Protein AF-A0A653I8M1-F1 (afdb_monomer_lite)

pLDDT: mean 81.65, std 10.21, range [41.5, 94.38]

Organism: NCBI:txid223958

Structure (mmCIF, N/CA/C/O backbone):
data_AF-A0A653I8M1-F1
#
_entry.id   AF-A0A653I8M1-F1
#
loop_
_atom_site.group_PDB
_atom_site.id
_atom_site.type_symbol
_atom_site.label_atom_id
_atom_site.label_alt_id
_atom_site.label_comp_id
_atom_site.label_asym_id
_atom_site.label_entity_id
_atom_site.label_seq_id
_atom_site.pdbx_PDB_ins_code
_atom_site.Cartn_x
_atom_site.Cartn_y
_atom_site.Cartn_z
_atom_site.occupancy
_atom_site.B_iso_or_equiv
_atom_site.auth_seq_id
_atom_site.auth_comp_id
_atom_site.auth_asym_id
_atom_site.auth_atom_id
_atom_site.pdbx_PDB_model_num
ATOM 1 N N . MET A 1 1 ? -29.719 11.352 14.154 1.00 41.50 1 MET A N 1
ATOM 2 C CA . MET A 1 1 ? -29.328 10.554 12.979 1.00 41.50 1 MET A CA 1
ATOM 3 C C . MET A 1 1 ? -28.277 9.599 13.513 1.00 41.50 1 MET A C 1
ATOM 5 O O . MET A 1 1 ? -27.243 10.081 13.949 1.00 41.50 1 MET A O 1
ATOM 9 N N . GLU A 1 2 ? -28.615 8.324 13.708 1.00 44.81 2 GLU A N 1
ATOM 10 C CA . GLU A 1 2 ? -27.654 7.326 14.203 1.00 44.81 2 GLU A CA 1
ATOM 11 C C . GLU A 1 2 ? -26.571 7.156 13.135 1.00 44.81 2 GLU A C 1
ATOM 13 O O . GLU A 1 2 ? -26.871 6.684 12.041 1.00 44.81 2 GLU A O 1
ATOM 18 N N . GLN A 1 3 ? -25.344 7.602 13.419 1.00 59.16 3 GLN A N 1
ATOM 19 C CA . GLN A 1 3 ? -24.192 7.237 12.600 1.00 59.16 3 GLN A CA 1
ATOM 20 C C . GLN A 1 3 ? -23.962 5.739 12.769 1.00 59.16 3 GLN A C 1
ATOM 22 O O . GLN A 1 3 ? -23.914 5.224 13.887 1.00 59.16 3 GLN A O 1
ATOM 27 N N . THR A 1 4 ? -23.841 5.024 11.655 1.00 80.69 4 THR A N 1
ATOM 28 C CA . THR A 1 4 ? -23.501 3.600 11.719 1.00 80.69 4 THR A CA 1
ATOM 29 C C . THR A 1 4 ? -22.028 3.448 12.117 1.00 80.69 4 THR A C 1
ATOM 31 O O . THR A 1 4 ? -21.185 4.255 11.726 1.00 80.69 4 THR A O 1
ATOM 34 N N . LEU A 1 5 ? -21.675 2.397 12.868 1.00 81.38 5 LEU A N 1
ATOM 35 C CA . LEU A 1 5 ? -20.294 2.133 13.319 1.00 81.38 5 LEU A CA 1
ATOM 36 C C . LEU A 1 5 ? -19.276 2.121 12.155 1.00 81.38 5 LEU A C 1
ATOM 38 O O . LEU A 1 5 ? -18.106 2.480 12.310 1.00 81.38 5 LEU A O 1
ATOM 42 N N . ARG A 1 6 ? -19.740 1.744 10.959 1.00 85.25 6 ARG A N 1
ATOM 43 C CA . ARG A 1 6 ? -18.985 1.801 9.707 1.00 85.25 6 ARG A CA 1
ATOM 44 C C . ARG A 1 6 ? -18.682 3.234 9.246 1.00 85.25 6 ARG A C 1
ATOM 46 O O . ARG A 1 6 ? -17.574 3.486 8.777 1.00 85.25 6 ARG A O 1
ATOM 53 N N . GLU A 1 7 ? -19.633 4.158 9.358 1.00 86.06 7 GLU A N 1
ATOM 54 C CA . GLU A 1 7 ? -19.468 5.566 8.964 1.00 86.06 7 GLU A CA 1
ATOM 55 C C . GLU A 1 7 ? -18.500 6.303 9.887 1.00 86.06 7 GLU A C 1
ATOM 57 O O . GLU A 1 7 ? -17.604 6.986 9.396 1.00 86.06 7 GLU A O 1
ATOM 62 N N . GLU A 1 8 ? -18.604 6.100 11.205 1.00 86.31 8 GLU A N 1
ATOM 63 C CA . GLU A 1 8 ? -17.644 6.666 12.163 1.00 86.31 8 GLU A CA 1
ATOM 64 C C . GLU A 1 8 ? -16.216 6.196 11.862 1.00 86.31 8 GLU A C 1
ATOM 66 O O . GLU A 1 8 ? -15.265 6.982 11.852 1.00 86.31 8 GLU A O 1
ATOM 71 N N . ARG A 1 9 ? -16.064 4.902 11.554 1.00 87.44 9 ARG A N 1
ATOM 72 C CA . ARG A 1 9 ? -14.777 4.312 11.183 1.00 87.44 9 ARG A CA 1
ATOM 73 C C . ARG A 1 9 ? -14.245 4.892 9.873 1.00 87.44 9 ARG A C 1
ATOM 75 O O . ARG A 1 9 ? -13.059 5.212 9.798 1.00 87.44 9 ARG A O 1
ATOM 82 N N . LEU A 1 10 ? -15.091 5.031 8.850 1.00 90.00 10 LEU A N 1
ATOM 83 C CA . LEU A 1 10 ? -14.715 5.653 7.578 1.00 90.00 10 LEU A CA 1
ATOM 84 C C . LEU A 1 10 ? -14.257 7.097 7.800 1.00 90.00 10 LEU A C 1
ATOM 86 O O . LEU A 1 10 ? -13.186 7.463 7.325 1.00 90.00 10 LEU A O 1
ATOM 90 N N . GLN A 1 11 ? -15.000 7.881 8.580 1.00 88.44 11 GLN A N 1
ATOM 91 C CA . GLN A 1 11 ? -14.662 9.270 8.884 1.00 88.44 11 GLN A CA 1
ATOM 92 C C . GLN A 1 11 ? -13.316 9.385 9.613 1.00 88.44 11 GLN A C 1
ATOM 94 O O . GLN A 1 11 ? -12.454 10.157 9.191 1.00 88.44 11 GLN A O 1
ATOM 99 N N . ALA A 1 12 ? -13.085 8.579 10.655 1.00 87.12 12 ALA A N 1
ATOM 100 C CA . ALA A 1 12 ? -11.817 8.572 11.388 1.00 87.12 12 ALA A CA 1
ATOM 101 C C . ALA A 1 12 ? -10.622 8.208 10.487 1.00 87.12 12 ALA A C 1
ATOM 103 O O . ALA A 1 12 ? -9.553 8.817 10.574 1.00 87.12 12 ALA A O 1
ATOM 104 N N . LEU A 1 13 ? -10.804 7.233 9.592 1.00 88.44 13 LEU A N 1
ATOM 105 C CA . LEU A 1 13 ? -9.773 6.817 8.643 1.00 88.44 13 LEU A CA 1
ATOM 106 C C . LEU A 1 13 ? -9.526 7.863 7.545 1.00 88.44 13 LEU A C 1
ATOM 108 O O . LEU A 1 13 ? -8.375 8.066 7.159 1.00 88.44 13 LEU A O 1
ATOM 112 N N . THR A 1 14 ? -10.570 8.547 7.072 1.00 87.38 14 THR A N 1
ATOM 113 C CA . THR A 1 14 ? -10.483 9.664 6.119 1.00 87.38 14 THR A CA 1
ATOM 114 C C . THR A 1 14 ? -9.700 10.837 6.705 1.00 87.38 14 THR A C 1
ATOM 116 O O . THR A 1 14 ? -8.804 11.351 6.036 1.00 87.38 14 THR A O 1
ATOM 119 N N . VAL A 1 15 ? -9.952 11.216 7.963 1.00 87.56 15 VAL A N 1
ATOM 120 C CA . VAL A 1 15 ? -9.191 12.280 8.644 1.00 87.56 15 VAL A CA 1
ATOM 121 C C . VAL A 1 15 ? -7.708 11.916 8.724 1.00 87.56 15 VAL A C 1
ATOM 123 O O . VAL A 1 15 ? -6.863 12.673 8.249 1.00 87.56 15 VAL A O 1
ATOM 126 N N . ALA A 1 16 ? -7.386 10.716 9.215 1.00 84.19 16 ALA A N 1
ATOM 127 C CA . ALA A 1 16 ? -5.999 10.260 9.319 1.00 84.19 16 ALA A CA 1
ATOM 128 C C . ALA A 1 16 ? -5.295 10.158 7.953 1.00 84.19 16 ALA A C 1
ATOM 130 O O . ALA A 1 16 ? -4.098 10.435 7.836 1.00 84.19 16 ALA A O 1
ATOM 131 N N . TYR A 1 17 ? -6.024 9.774 6.900 1.00 82.19 17 TYR A N 1
ATOM 132 C CA . TYR A 1 17 ? -5.485 9.756 5.542 1.00 82.19 17 TYR A CA 1
ATOM 133 C C . TYR A 1 17 ? -5.212 11.170 5.019 1.00 82.19 17 TYR A C 1
ATOM 135 O O . TYR A 1 17 ? -4.173 11.397 4.404 1.00 82.19 17 TYR A O 1
ATOM 143 N N . THR A 1 18 ? -6.104 12.123 5.290 1.00 81.88 18 THR A N 1
ATOM 144 C CA . THR A 1 18 ? -5.963 13.526 4.870 1.00 81.88 18 THR A CA 1
ATOM 145 C C . THR A 1 18 ? -4.772 14.188 5.558 1.00 81.88 18 THR A C 1
ATOM 147 O O . THR A 1 18 ? -3.940 14.799 4.891 1.00 81.88 18 THR A O 1
ATOM 150 N N . GLU A 1 19 ? -4.610 13.990 6.870 1.00 80.06 19 GLU A N 1
ATOM 151 C CA . GLU A 1 19 ? -3.449 14.485 7.624 1.00 80.06 19 GLU A CA 1
ATOM 152 C C . GLU A 1 19 ? -2.131 13.927 7.069 1.00 80.06 19 GLU A C 1
ATOM 154 O O . GLU A 1 19 ? -1.160 14.663 6.866 1.00 80.06 19 GLU A O 1
ATOM 159 N N . LYS A 1 20 ? -2.103 12.628 6.746 1.00 73.75 20 LYS A N 1
ATOM 160 C CA . LYS A 1 20 ? -0.962 11.997 6.075 1.00 73.75 20 LYS A CA 1
ATOM 161 C C . LYS A 1 20 ? -0.720 12.595 4.687 1.00 73.75 20 LYS A C 1
ATOM 163 O O . LYS A 1 20 ? 0.426 12.903 4.370 1.00 73.75 20 LYS A O 1
ATOM 168 N N . ASN A 1 21 ? -1.762 12.773 3.875 1.00 71.50 21 ASN A N 1
ATOM 169 C CA . ASN A 1 21 ? -1.662 13.337 2.527 1.00 71.50 21 ASN A CA 1
ATOM 170 C C . ASN A 1 21 ? -1.091 14.763 2.568 1.00 71.50 21 ASN A C 1
ATOM 172 O O . ASN A 1 21 ? -0.158 15.083 1.838 1.00 71.50 21 ASN A O 1
ATOM 176 N N . GLN A 1 22 ? -1.558 15.596 3.501 1.00 72.62 22 GLN A N 1
ATOM 177 C CA . GLN A 1 22 ? -1.010 16.934 3.732 1.00 72.62 22 GLN A CA 1
ATOM 178 C C . GLN A 1 22 ? 0.462 16.895 4.153 1.00 72.62 22 GLN A C 1
ATOM 180 O O . GLN A 1 22 ? 1.254 17.725 3.706 1.00 72.62 22 GLN A O 1
ATOM 185 N N . LEU A 1 23 ? 0.856 15.930 4.991 1.00 69.12 23 LEU A N 1
ATOM 186 C CA . LEU A 1 23 ? 2.249 15.758 5.400 1.00 69.12 23 LEU A CA 1
ATOM 187 C C . LEU A 1 23 ? 3.144 15.314 4.231 1.00 69.12 23 LEU A C 1
ATOM 189 O O . LEU A 1 23 ? 4.256 15.819 4.095 1.00 69.12 23 LEU A O 1
ATOM 193 N N . GLN A 1 24 ? 2.656 14.398 3.389 1.00 66.06 24 GLN A N 1
ATOM 194 C CA . GLN A 1 24 ? 3.361 13.884 2.209 1.00 66.06 24 GLN A CA 1
ATOM 195 C C . GLN A 1 24 ? 3.466 14.920 1.086 1.00 66.06 24 GLN A C 1
ATOM 197 O O . GLN A 1 24 ? 4.483 14.972 0.400 1.00 66.06 24 GLN A O 1
ATOM 202 N N . ASN A 1 25 ? 2.466 15.791 0.953 1.00 66.81 25 ASN A N 1
ATOM 203 C CA . ASN A 1 25 ? 2.457 16.882 -0.020 1.00 66.81 25 ASN A CA 1
ATOM 204 C C . ASN A 1 25 ? 3.291 18.095 0.420 1.00 66.81 25 ASN A C 1
ATOM 206 O O . ASN A 1 25 ? 3.374 19.081 -0.314 1.00 66.81 25 ASN A O 1
ATOM 210 N N . LYS A 1 26 ? 3.950 18.054 1.589 1.00 74.12 26 LYS A N 1
ATOM 211 C CA . LYS A 1 26 ? 4.902 19.103 1.967 1.00 74.12 26 LYS A CA 1
ATOM 212 C C . LYS A 1 26 ? 6.064 19.126 0.978 1.00 74.12 26 LYS A C 1
ATOM 214 O O . LYS A 1 26 ? 6.707 18.107 0.729 1.00 74.12 26 LYS A O 1
ATOM 219 N N . SER A 1 27 ? 6.404 20.319 0.496 1.00 61.34 27 SER A N 1
ATOM 220 C CA . SER A 1 27 ? 7.414 20.520 -0.550 1.00 61.34 27 SER A CA 1
ATOM 221 C C . SER A 1 27 ? 8.778 19.905 -0.226 1.00 61.34 27 SER A C 1
ATOM 223 O O . SER A 1 27 ? 9.471 19.470 -1.137 1.00 61.34 27 SER A O 1
ATOM 225 N N . TRP A 1 28 ? 9.165 19.812 1.052 1.00 68.81 28 TRP A N 1
ATOM 226 C CA . TRP A 1 28 ? 10.427 19.180 1.457 1.00 68.81 28 TRP A CA 1
ATOM 227 C C . TRP A 1 28 ? 10.406 17.648 1.338 1.00 68.81 28 TRP A C 1
ATOM 229 O O . TRP A 1 28 ? 11.439 17.055 1.042 1.00 68.81 28 TRP A O 1
ATOM 239 N N . VAL A 1 29 ? 9.246 17.005 1.515 1.00 69.50 29 VAL A N 1
ATOM 240 C CA . VAL A 1 29 ? 9.078 15.554 1.339 1.00 69.50 29 VAL A CA 1
ATOM 241 C C . VAL A 1 29 ? 9.151 15.202 -0.141 1.00 69.50 29 VAL A C 1
ATOM 243 O O . VAL A 1 29 ? 9.892 14.301 -0.529 1.00 69.50 29 VAL A O 1
ATOM 246 N N . VAL A 1 30 ? 8.446 15.970 -0.976 1.00 68.81 30 VAL A N 1
ATOM 247 C CA . VAL A 1 30 ? 8.492 15.834 -2.437 1.00 68.81 30 VAL A CA 1
ATOM 248 C C . VAL A 1 30 ? 9.901 16.123 -2.965 1.00 68.81 30 VAL A C 1
ATOM 250 O O . VAL A 1 30 ? 10.417 15.360 -3.777 1.00 68.81 30 VAL A O 1
ATOM 253 N N . ALA A 1 31 ? 10.567 17.169 -2.465 1.00 67.50 31 ALA A N 1
ATOM 254 C CA . ALA A 1 31 ? 11.945 17.484 -2.838 1.00 67.50 31 ALA A CA 1
ATOM 255 C C . ALA A 1 31 ? 12.928 16.377 -2.426 1.00 67.50 31 ALA A C 1
ATOM 257 O O . ALA A 1 31 ? 13.786 16.008 -3.224 1.00 67.50 31 ALA A O 1
ATOM 258 N N . ALA A 1 32 ? 12.785 15.802 -1.227 1.00 71.38 32 ALA A N 1
ATOM 259 C CA . ALA A 1 32 ? 13.598 14.668 -0.792 1.00 71.38 32 ALA A CA 1
ATOM 260 C C . ALA A 1 32 ? 13.371 13.428 -1.677 1.00 71.38 32 ALA A C 1
ATOM 262 O O . ALA A 1 32 ? 14.335 12.769 -2.067 1.00 71.38 32 ALA A O 1
ATOM 263 N N . LEU A 1 33 ? 12.121 13.142 -2.056 1.00 68.94 33 LEU A N 1
ATOM 264 C CA . LEU A 1 33 ? 11.763 12.082 -3.008 1.00 68.94 33 LEU A CA 1
ATOM 265 C C . LEU A 1 33 ? 12.411 12.293 -4.376 1.00 68.94 33 LEU A C 1
ATOM 267 O O . LEU A 1 33 ? 13.021 11.370 -4.907 1.00 68.94 33 LEU A O 1
ATOM 271 N N . MET A 1 34 ? 12.323 13.505 -4.923 1.00 67.75 34 MET A N 1
ATOM 272 C CA . MET A 1 34 ? 12.903 13.851 -6.223 1.00 67.75 34 MET A CA 1
ATOM 273 C C . MET A 1 34 ? 14.435 13.809 -6.194 1.00 67.75 34 MET A C 1
ATOM 275 O O . MET A 1 34 ? 15.045 13.285 -7.121 1.00 67.75 34 MET A O 1
ATOM 279 N N . ALA A 1 35 ? 15.063 14.291 -5.118 1.00 68.69 35 ALA A N 1
ATOM 280 C CA . ALA A 1 35 ? 16.513 14.230 -4.940 1.00 68.69 35 ALA A CA 1
ATOM 281 C C . ALA A 1 35 ? 17.012 12.781 -4.813 1.00 68.69 35 ALA A C 1
ATOM 283 O O . ALA A 1 35 ? 18.012 12.415 -5.432 1.00 68.69 35 ALA A O 1
ATOM 284 N N . THR A 1 36 ? 16.282 11.941 -4.071 1.00 65.81 36 THR A N 1
ATOM 285 C CA . THR A 1 36 ? 16.570 10.503 -3.953 1.00 65.81 36 THR A CA 1
ATOM 286 C C . THR A 1 36 ? 16.347 9.802 -5.293 1.00 65.81 36 THR A C 1
ATOM 288 O O . THR A 1 36 ? 17.170 9.002 -5.714 1.00 65.81 36 THR A O 1
ATOM 291 N N . ALA A 1 37 ? 15.284 10.137 -6.026 1.00 64.25 37 ALA A N 1
ATOM 292 C CA . ALA A 1 37 ? 15.035 9.576 -7.349 1.00 64.25 37 ALA A CA 1
ATOM 293 C C . ALA A 1 37 ? 16.144 9.941 -8.352 1.00 64.25 37 ALA A C 1
ATOM 295 O O . ALA A 1 37 ? 16.656 9.046 -9.018 1.00 64.25 37 ALA A O 1
ATOM 296 N N . GLY A 1 38 ? 16.555 11.214 -8.411 1.00 61.75 38 GLY A N 1
ATOM 297 C CA . GLY A 1 38 ? 17.617 11.688 -9.306 1.00 61.75 38 GLY A CA 1
ATOM 298 C C . GLY A 1 38 ? 18.974 11.044 -9.016 1.00 61.75 38 GLY A C 1
ATOM 299 O O . GLY A 1 38 ? 19.613 10.510 -9.920 1.00 61.75 38 GLY A O 1
ATOM 300 N N . THR A 1 39 ? 19.375 10.991 -7.742 1.00 61.31 39 THR A N 1
ATOM 301 C CA . THR A 1 39 ? 20.620 10.309 -7.337 1.00 61.31 39 THR A CA 1
ATOM 302 C C . THR A 1 39 ? 20.577 8.806 -7.608 1.00 61.31 39 THR A C 1
ATOM 304 O O . THR A 1 39 ? 21.567 8.234 -8.058 1.00 61.31 39 THR A O 1
ATOM 307 N N . PHE A 1 40 ? 19.432 8.146 -7.413 1.00 60.94 40 PHE A N 1
ATOM 308 C CA . PHE A 1 40 ? 19.309 6.724 -7.728 1.00 60.94 40 PHE A CA 1
ATOM 309 C C . PHE A 1 40 ? 19.384 6.438 -9.235 1.00 60.94 40 PHE A C 1
ATOM 311 O O . PHE A 1 40 ? 19.960 5.420 -9.610 1.00 60.94 40 PHE A O 1
ATOM 318 N N . THR A 1 41 ? 18.853 7.307 -10.101 1.00 60.31 41 THR A N 1
ATOM 319 C CA . THR A 1 41 ? 18.947 7.115 -11.562 1.00 60.31 41 THR A CA 1
ATOM 320 C C . THR A 1 41 ? 20.360 7.285 -12.119 1.00 60.31 41 THR A C 1
ATOM 322 O O . THR A 1 41 ? 20.659 6.723 -13.169 1.00 60.31 41 THR A O 1
ATOM 325 N N . GLU A 1 42 ? 21.232 8.023 -11.429 1.00 62.31 42 GLU A N 1
ATOM 326 C CA . GLU A 1 42 ? 22.641 8.184 -11.819 1.00 62.31 42 GLU A CA 1
ATOM 327 C C . GLU A 1 42 ? 23.524 7.018 -11.346 1.00 62.31 42 GLU A C 1
ATOM 329 O O . GLU A 1 42 ? 24.522 6.696 -11.989 1.00 62.31 42 GLU A O 1
ATOM 334 N N . ILE A 1 43 ? 23.159 6.372 -10.234 1.00 61.88 43 ILE A N 1
ATOM 335 C CA . ILE A 1 43 ? 23.978 5.341 -9.574 1.00 61.88 43 ILE A CA 1
ATOM 336 C C . ILE A 1 43 ? 23.545 3.922 -9.967 1.00 61.88 43 ILE A C 1
ATOM 338 O O . ILE A 1 43 ? 24.375 3.013 -10.043 1.00 61.88 43 ILE A O 1
ATOM 342 N N . PHE A 1 44 ? 22.253 3.706 -10.212 1.00 64.12 44 PHE A N 1
ATOM 343 C CA . PHE A 1 44 ? 21.684 2.381 -10.435 1.00 64.12 44 PHE A CA 1
ATOM 344 C C . PHE A 1 44 ? 21.185 2.199 -11.865 1.00 64.12 44 PHE A C 1
ATOM 346 O O . PHE A 1 44 ? 20.681 3.122 -12.500 1.00 64.12 44 PHE A O 1
ATOM 353 N N . SER A 1 45 ? 21.271 0.963 -12.366 1.00 71.44 45 SER A N 1
ATOM 354 C CA . SER A 1 45 ? 20.643 0.616 -13.640 1.00 71.44 45 SER A CA 1
ATOM 355 C C . SER A 1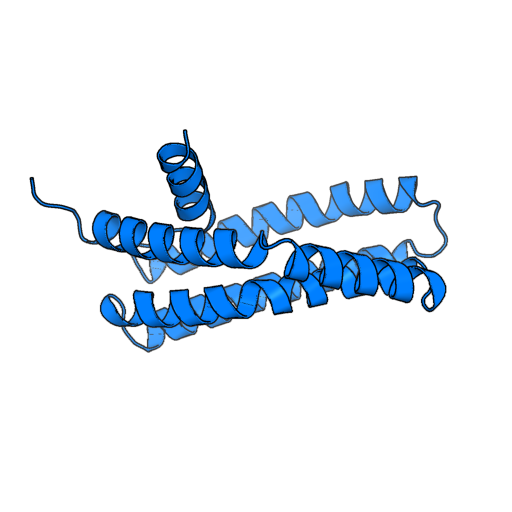 45 ? 19.136 0.876 -13.575 1.00 71.44 45 SER A C 1
ATOM 357 O O . SER A 1 45 ? 18.507 0.706 -12.527 1.00 71.44 45 SER A O 1
ATOM 359 N N . THR A 1 46 ? 18.526 1.242 -14.704 1.00 69.06 46 THR A N 1
ATOM 360 C CA . THR A 1 46 ? 17.076 1.482 -14.800 1.00 69.06 46 THR A CA 1
ATOM 361 C C . THR A 1 46 ? 16.259 0.309 -14.241 1.00 69.06 46 THR A C 1
ATOM 363 O O . THR A 1 46 ? 15.261 0.518 -13.558 1.00 69.06 46 THR A O 1
ATOM 366 N N . THR A 1 47 ? 16.724 -0.924 -14.450 1.00 68.62 47 THR A N 1
ATOM 367 C CA . THR A 1 47 ? 16.160 -2.159 -13.884 1.00 68.62 47 THR A CA 1
ATOM 368 C C . THR A 1 47 ? 16.141 -2.140 -12.353 1.00 68.62 47 THR A C 1
ATOM 370 O O . THR A 1 47 ? 15.122 -2.439 -11.733 1.00 68.62 47 THR A O 1
ATOM 373 N N . MET A 1 48 ? 17.255 -1.750 -11.730 1.00 71.69 48 MET A N 1
ATOM 374 C CA . MET A 1 48 ? 17.381 -1.684 -10.277 1.00 71.69 48 MET A CA 1
ATOM 375 C C . MET A 1 48 ? 16.559 -0.526 -9.696 1.00 71.69 48 MET A C 1
ATOM 377 O O . MET A 1 48 ? 15.877 -0.709 -8.690 1.00 71.69 48 MET A O 1
ATOM 381 N N . TYR A 1 49 ? 16.507 0.620 -10.376 1.00 73.31 49 TYR A N 1
ATOM 382 C CA . TYR A 1 49 ? 15.626 1.730 -10.004 1.00 73.31 49 TYR A CA 1
ATOM 383 C C . TYR A 1 49 ? 14.141 1.330 -10.004 1.00 73.31 49 TYR A C 1
ATOM 385 O O . TYR A 1 49 ? 13.445 1.526 -9.006 1.00 73.31 49 TYR A O 1
ATOM 393 N N . LEU A 1 50 ? 13.664 0.697 -11.084 1.00 73.00 50 LEU A N 1
ATOM 394 C CA . LEU A 1 50 ? 12.277 0.232 -11.191 1.00 73.00 50 LEU A CA 1
ATOM 395 C C . LEU A 1 50 ? 11.927 -0.786 -10.098 1.00 73.00 50 LEU A C 1
ATOM 397 O O . LEU A 1 50 ? 10.810 -0.774 -9.583 1.00 73.00 50 LEU A O 1
ATOM 401 N N . SER A 1 51 ? 12.888 -1.624 -9.700 1.00 71.44 51 SER A N 1
ATOM 402 C CA . SER A 1 51 ? 12.696 -2.568 -8.598 1.00 71.44 51 SER A CA 1
ATOM 403 C C . SER A 1 51 ? 12.647 -1.901 -7.222 1.00 71.44 51 SER A C 1
ATOM 405 O O . SER A 1 51 ? 12.040 -2.437 -6.313 1.00 71.44 51 SER A O 1
ATOM 407 N N . LEU A 1 52 ? 13.227 -0.717 -7.029 1.00 77.31 52 LEU A N 1
ATOM 408 C CA . LEU A 1 52 ? 13.252 -0.062 -5.716 1.00 77.31 52 LEU A CA 1
ATOM 409 C C . LEU A 1 52 ? 12.043 0.848 -5.466 1.00 77.31 52 LEU A C 1
ATOM 411 O O . LEU A 1 52 ? 11.695 1.094 -4.310 1.00 77.31 52 LEU A O 1
ATOM 415 N N . LEU A 1 53 ? 11.373 1.318 -6.522 1.00 75.00 53 LEU A N 1
ATOM 416 C CA . LEU A 1 53 ? 10.206 2.206 -6.426 1.00 75.00 53 LEU A CA 1
ATOM 417 C C . LEU A 1 53 ? 9.119 1.723 -5.441 1.00 75.00 53 LEU A C 1
ATOM 419 O O . LEU A 1 53 ? 8.665 2.525 -4.621 1.00 75.00 53 LEU A O 1
ATOM 423 N N . PRO A 1 54 ? 8.710 0.441 -5.435 1.00 76.38 54 PRO A N 1
ATOM 424 C CA . PRO A 1 54 ? 7.694 -0.033 -4.497 1.00 76.38 54 PRO A CA 1
ATOM 425 C C . PRO A 1 54 ? 8.163 -0.035 -3.044 1.00 76.38 54 PRO A C 1
ATOM 427 O O . PRO A 1 54 ? 7.347 0.182 -2.153 1.00 76.38 54 PRO A O 1
ATOM 430 N N . LEU A 1 55 ? 9.459 -0.247 -2.787 1.00 79.19 55 LEU A N 1
ATOM 431 C CA . LEU A 1 55 ? 10.019 -0.178 -1.434 1.00 79.19 55 LEU A CA 1
ATOM 432 C C . LEU A 1 55 ? 9.971 1.251 -0.899 1.00 79.19 55 LEU A C 1
ATOM 434 O O . LEU A 1 55 ? 9.579 1.465 0.246 1.00 79.19 55 LEU A O 1
ATOM 438 N N . VAL A 1 56 ? 10.296 2.230 -1.747 1.00 76.56 56 VAL A N 1
ATOM 439 C CA . VAL A 1 56 ? 10.142 3.649 -1.414 1.00 76.56 56 VAL A CA 1
ATOM 440 C C . VAL A 1 56 ? 8.679 3.946 -1.082 1.00 76.56 56 VAL A C 1
ATOM 442 O O . VAL A 1 56 ? 8.393 4.483 -0.014 1.00 76.56 56 VAL A O 1
ATOM 445 N N . TYR A 1 57 ? 7.740 3.519 -1.931 1.00 76.56 57 TYR A N 1
ATOM 446 C CA . TYR A 1 57 ? 6.307 3.690 -1.674 1.00 76.56 57 TYR A CA 1
ATOM 447 C C . TYR A 1 57 ? 5.862 3.060 -0.343 1.00 76.56 57 TYR A C 1
ATOM 449 O O . TYR A 1 57 ? 5.152 3.696 0.433 1.00 76.56 57 TYR A O 1
ATOM 457 N N . LEU A 1 58 ? 6.332 1.848 -0.039 1.00 80.25 58 LEU A N 1
ATOM 458 C CA . LEU A 1 58 ? 6.076 1.153 1.225 1.00 80.25 58 LEU A CA 1
ATOM 459 C C . LEU A 1 58 ? 6.527 1.979 2.434 1.00 80.25 58 LEU A C 1
ATOM 461 O O . LEU A 1 58 ? 5.758 2.145 3.379 1.00 80.25 58 LEU A O 1
ATOM 465 N N . VAL A 1 59 ? 7.741 2.535 2.390 1.00 80.44 59 VAL A N 1
ATOM 466 C CA . VAL A 1 59 ? 8.280 3.386 3.464 1.00 80.44 59 VAL A CA 1
ATOM 467 C C . VAL A 1 59 ? 7.422 4.632 3.667 1.00 80.44 59 VAL A C 1
ATOM 469 O O . VAL A 1 59 ? 7.136 5.005 4.804 1.00 80.44 59 VAL A O 1
ATOM 472 N N . PHE A 1 60 ? 6.956 5.246 2.580 1.00 76.88 60 PHE A N 1
ATOM 473 C CA . PHE A 1 60 ? 6.060 6.398 2.655 1.00 76.88 60 PHE A CA 1
ATOM 474 C C . PHE A 1 60 ? 4.664 6.045 3.175 1.00 76.88 60 PHE A C 1
ATOM 476 O O . PHE A 1 60 ? 4.034 6.872 3.834 1.00 76.88 60 PHE A O 1
ATOM 483 N N . ASP A 1 61 ? 4.166 4.840 2.901 1.00 81.25 61 ASP A N 1
ATOM 484 C CA . ASP A 1 61 ? 2.842 4.400 3.340 1.00 81.25 61 ASP A CA 1
ATOM 485 C C . ASP A 1 61 ? 2.824 3.917 4.803 1.00 81.25 61 ASP A C 1
ATOM 487 O O . ASP A 1 61 ? 1.794 4.011 5.474 1.00 81.25 61 ASP A O 1
ATOM 491 N N . LEU A 1 62 ? 3.969 3.464 5.332 1.00 82.56 62 LEU A N 1
ATOM 492 C CA . LEU A 1 62 ? 4.110 2.912 6.687 1.00 82.56 62 LEU A CA 1
ATOM 493 C C . LEU A 1 62 ? 3.497 3.778 7.805 1.00 82.56 62 LEU A C 1
ATOM 495 O O . LEU A 1 62 ? 2.748 3.221 8.610 1.00 82.56 62 LEU A O 1
ATOM 499 N N . PRO A 1 63 ? 3.733 5.105 7.888 1.00 83.00 63 PRO A N 1
ATOM 500 C CA . PRO A 1 63 ? 3.144 5.935 8.941 1.00 83.00 63 PRO A CA 1
ATOM 501 C C . PRO A 1 63 ? 1.613 5.868 8.972 1.00 83.00 63 PRO A C 1
ATOM 503 O O . PRO A 1 63 ? 1.021 5.690 10.036 1.00 83.00 63 PRO A O 1
ATOM 506 N N . PHE A 1 64 ? 0.967 5.917 7.804 1.00 85.00 64 PHE A N 1
ATOM 507 C CA . PHE A 1 64 ? -0.486 5.776 7.713 1.00 85.00 64 PHE A CA 1
ATOM 508 C C . PHE A 1 64 ? -0.947 4.376 8.087 1.00 85.00 64 PHE A C 1
ATOM 510 O O . PHE A 1 64 ? -1.970 4.227 8.742 1.00 85.00 64 PHE A O 1
ATOM 517 N N . ARG A 1 65 ? -0.194 3.337 7.720 1.00 88.44 65 ARG A N 1
ATOM 518 C CA . ARG A 1 65 ? -0.528 1.955 8.093 1.00 88.44 65 ARG A CA 1
ATOM 519 C C . ARG A 1 65 ? -0.488 1.748 9.600 1.00 88.44 65 ARG A C 1
ATOM 521 O O . ARG A 1 65 ? -1.374 1.090 10.144 1.00 88.44 65 ARG A O 1
ATOM 528 N N . LEU A 1 66 ? 0.495 2.342 10.275 1.00 88.06 66 LEU A N 1
ATOM 529 C CA . LEU A 1 66 ? 0.581 2.332 11.733 1.00 88.06 66 LEU A CA 1
ATOM 530 C C . LEU A 1 66 ? -0.599 3.075 12.364 1.00 88.06 66 LEU A C 1
ATOM 532 O O . LEU A 1 66 ? -1.196 2.566 13.311 1.00 88.06 66 LEU A O 1
ATOM 536 N N . GLU A 1 67 ? -0.974 4.234 11.825 1.00 87.62 67 GLU A N 1
ATOM 537 C CA . GLU A 1 67 ? -2.096 5.011 12.355 1.00 87.62 67 GLU A CA 1
ATOM 538 C C . GLU A 1 67 ? -3.445 4.328 12.098 1.00 87.62 67 GLU A C 1
ATOM 540 O O . GLU A 1 67 ? -4.240 4.149 13.020 1.00 87.62 67 GLU A O 1
ATOM 545 N N . LYS A 1 68 ? -3.656 3.800 10.886 1.00 88.69 68 LYS A N 1
ATOM 546 C CA . LYS A 1 68 ? -4.805 2.959 10.533 1.00 88.69 68 LYS A CA 1
ATOM 547 C C . LYS A 1 68 ? -4.948 1.790 11.505 1.00 88.69 68 LYS A C 1
ATOM 549 O O . LYS A 1 68 ? -6.049 1.524 11.977 1.00 88.69 68 LYS A O 1
ATOM 554 N N . ARG A 1 69 ? -3.846 1.119 11.857 1.00 90.06 69 ARG A N 1
ATOM 555 C CA . ARG A 1 69 ? -3.853 0.027 12.840 1.00 90.06 69 ARG A CA 1
ATOM 556 C C . ARG A 1 69 ? -4.348 0.491 14.214 1.00 90.06 69 ARG A C 1
ATOM 558 O O . ARG A 1 69 ? -5.171 -0.195 14.814 1.00 90.06 69 ARG A O 1
ATOM 565 N N . LYS A 1 70 ? -3.878 1.644 14.707 1.00 89.50 70 LYS A N 1
ATOM 566 C CA . LYS A 1 70 ? -4.318 2.212 15.997 1.00 89.50 70 LYS A CA 1
ATOM 567 C C . LYS A 1 70 ? -5.794 2.601 15.986 1.00 89.50 70 LYS A C 1
ATOM 569 O O . LYS A 1 70 ? -6.479 2.375 16.978 1.00 89.50 70 LYS A O 1
ATOM 574 N N . ILE A 1 71 ? -6.277 3.175 14.883 1.00 88.19 71 ILE A N 1
ATOM 575 C CA . ILE A 1 71 ? -7.687 3.549 14.720 1.00 88.19 71 ILE A CA 1
ATOM 576 C C . ILE A 1 71 ? -8.550 2.291 14.735 1.00 88.19 71 ILE A C 1
ATOM 578 O O . ILE A 1 71 ? -9.472 2.197 15.537 1.00 88.19 71 ILE A O 1
ATOM 582 N N . LEU A 1 72 ? -8.205 1.290 13.921 1.00 88.88 72 LEU A N 1
ATOM 583 C CA . LEU A 1 72 ? -8.943 0.029 13.854 1.00 88.88 72 LEU A CA 1
ATOM 584 C C . LEU A 1 72 ? -8.961 -0.722 15.191 1.00 88.88 72 LEU A C 1
ATOM 586 O O . LEU A 1 72 ? -9.975 -1.326 15.520 1.00 88.88 72 LEU A O 1
ATOM 590 N N . ALA A 1 73 ? -7.901 -0.630 15.999 1.00 90.75 73 ALA A N 1
ATOM 591 C CA . ALA A 1 73 ? -7.850 -1.229 17.336 1.00 90.75 73 ALA A CA 1
ATOM 592 C C . ALA A 1 73 ? -8.881 -0.664 18.328 1.00 90.75 73 ALA A C 1
ATOM 594 O O . ALA A 1 73 ? -9.117 -1.280 19.363 1.00 90.75 73 ALA A O 1
ATOM 595 N N . ARG A 1 74 ? -9.518 0.477 18.027 1.00 89.69 74 ARG A N 1
ATOM 596 C CA . ARG A 1 74 ? -10.644 1.004 18.818 1.00 89.69 74 ARG A CA 1
ATOM 597 C C . ARG A 1 74 ? -11.974 0.319 18.496 1.00 89.69 74 ARG A C 1
ATOM 599 O O . ARG A 1 74 ? -12.890 0.393 19.304 1.00 89.69 74 ARG A O 1
ATOM 606 N N . TYR A 1 75 ? -12.075 -0.324 17.331 1.00 85.75 75 TYR A N 1
ATOM 607 C CA . TYR A 1 75 ? -13.323 -0.886 16.802 1.00 85.75 75 TYR A CA 1
ATOM 608 C C . TYR A 1 75 ? -13.283 -2.407 16.608 1.00 85.75 75 TYR A C 1
ATOM 610 O O . TYR A 1 75 ? -14.333 -3.030 16.486 1.00 85.75 75 TYR A O 1
ATOM 618 N N . LEU A 1 76 ? -12.092 -2.999 16.528 1.00 87.56 76 LEU A N 1
ATOM 619 C CA . LEU A 1 76 ? -11.870 -4.403 16.192 1.00 87.56 76 LEU A CA 1
ATOM 620 C C . LEU A 1 76 ? -11.037 -5.101 17.266 1.00 87.56 76 LEU A C 1
ATOM 622 O O . LEU A 1 76 ? -10.263 -4.470 17.987 1.00 87.56 76 LEU A O 1
ATOM 626 N N . SER A 1 77 ? -11.146 -6.428 17.330 1.00 89.19 77 SER A N 1
ATOM 627 C CA . SER A 1 77 ? -10.279 -7.238 18.183 1.00 89.19 77 SER A CA 1
ATOM 628 C C . SER A 1 77 ? -8.822 -7.192 17.704 1.00 89.19 77 SER A C 1
ATOM 630 O O . SER A 1 77 ? -8.533 -6.976 16.522 1.00 89.19 77 SER A O 1
ATOM 632 N N . SER A 1 78 ? -7.878 -7.442 18.618 1.00 89.44 78 SER A N 1
ATOM 633 C CA . SER A 1 78 ? -6.441 -7.483 18.299 1.00 89.44 78 SER A CA 1
ATOM 634 C C . SER A 1 78 ? -6.122 -8.442 17.141 1.00 89.44 78 SER A C 1
ATOM 636 O O . SER A 1 78 ? -5.299 -8.125 16.275 1.00 89.44 78 SER A O 1
ATOM 638 N N . ASP A 1 79 ? -6.817 -9.580 17.080 1.00 89.75 79 ASP A N 1
ATOM 639 C CA . ASP A 1 79 ? -6.637 -10.587 16.034 1.00 89.75 79 ASP A CA 1
ATOM 640 C C . ASP A 1 79 ? -7.134 -10.087 14.677 1.00 89.75 79 ASP A C 1
ATOM 642 O O . ASP A 1 79 ? -6.436 -10.239 13.676 1.00 89.75 79 ASP A O 1
ATOM 646 N N . GLN A 1 80 ? -8.293 -9.420 14.630 1.00 87.44 80 GLN A N 1
ATOM 647 C CA . GLN A 1 80 ? -8.826 -8.828 13.398 1.00 87.44 80 GLN A CA 1
ATOM 648 C C . GLN A 1 80 ? -7.891 -7.744 12.849 1.00 87.44 80 GLN A C 1
ATOM 650 O O . GLN A 1 80 ? -7.569 -7.745 11.660 1.00 87.44 80 GLN A O 1
ATOM 655 N N . VAL A 1 81 ? -7.401 -6.852 13.715 1.00 89.06 81 VAL A N 1
ATOM 656 C CA . VAL A 1 81 ? -6.458 -5.788 13.336 1.00 89.06 81 VAL A CA 1
ATOM 657 C C . VAL A 1 81 ? -5.144 -6.369 12.815 1.00 89.06 81 VAL A C 1
ATOM 659 O O . VAL A 1 81 ? -4.599 -5.910 11.804 1.00 89.06 81 VAL A O 1
ATOM 662 N N . THR A 1 82 ? -4.624 -7.390 13.496 1.00 90.31 82 THR A N 1
ATOM 663 C CA . THR A 1 82 ? -3.383 -8.062 13.103 1.00 90.31 82 THR A CA 1
ATOM 664 C C . THR A 1 82 ? -3.561 -8.799 11.781 1.00 90.31 82 THR A C 1
ATOM 666 O O . THR A 1 82 ? -2.733 -8.639 10.887 1.00 90.31 82 THR A O 1
ATOM 669 N N . ASN A 1 83 ? -4.670 -9.518 11.602 1.00 89.69 83 ASN A N 1
ATOM 670 C CA . ASN A 1 83 ? -4.970 -10.229 10.366 1.00 89.69 83 ASN A CA 1
ATOM 671 C C . ASN A 1 83 ? -5.118 -9.264 9.179 1.00 89.69 83 ASN A C 1
ATOM 673 O O . ASN A 1 83 ? -4.502 -9.479 8.140 1.00 89.69 83 ASN A O 1
ATOM 677 N N . GLN A 1 84 ? -5.837 -8.143 9.336 1.00 89.19 84 GLN A N 1
ATOM 678 C CA . GLN A 1 84 ? -5.922 -7.117 8.286 1.00 89.19 84 GLN A CA 1
ATOM 679 C C . GLN A 1 84 ? -4.545 -6.522 7.937 1.00 89.19 84 GLN A C 1
ATOM 681 O O . GLN A 1 84 ? -4.257 -6.285 6.763 1.00 89.19 84 GLN A O 1
ATOM 686 N N . SER A 1 85 ? -3.673 -6.323 8.932 1.00 89.38 85 SER A N 1
ATOM 687 C CA . SER A 1 85 ? -2.307 -5.817 8.714 1.00 89.38 85 SER A CA 1
ATOM 688 C C . SER A 1 85 ? -1.429 -6.826 7.964 1.00 89.38 85 SER A C 1
ATOM 690 O O . SER A 1 85 ? -0.712 -6.452 7.035 1.00 89.38 85 SER A O 1
ATOM 692 N N . LEU A 1 86 ? -1.505 -8.108 8.336 1.00 91.00 86 LEU A N 1
ATOM 693 C CA . LEU A 1 86 ? -0.779 -9.196 7.677 1.00 91.00 86 LEU A CA 1
ATOM 694 C C . LEU A 1 86 ? -1.272 -9.427 6.249 1.00 91.00 86 LEU A C 1
ATOM 696 O O . LEU A 1 86 ? -0.459 -9.603 5.347 1.00 91.00 86 LEU A O 1
ATOM 700 N N . LEU A 1 87 ? -2.586 -9.371 6.026 1.00 89.75 87 LEU A N 1
ATOM 701 C CA . LEU A 1 87 ? -3.175 -9.460 4.691 1.00 89.75 87 LEU A CA 1
ATOM 702 C C . LEU A 1 87 ? -2.680 -8.326 3.791 1.00 89.75 87 LEU A C 1
ATOM 704 O O . LEU A 1 87 ? -2.290 -8.578 2.653 1.00 89.75 87 LEU A O 1
ATOM 708 N N . TRP A 1 88 ? -2.638 -7.094 4.305 1.00 89.62 88 TRP A N 1
ATOM 709 C CA . TRP A 1 88 ? -2.080 -5.969 3.559 1.00 89.62 88 TRP A CA 1
ATOM 710 C C . TRP A 1 88 ? -0.602 -6.191 3.201 1.00 89.62 88 TRP A C 1
ATOM 712 O O . TRP A 1 88 ? -0.235 -6.034 2.037 1.00 89.62 88 TRP A O 1
ATOM 722 N N . LEU A 1 89 ? 0.232 -6.615 4.157 1.00 90.12 89 LEU A N 1
ATOM 723 C CA . LEU A 1 89 ? 1.644 -6.931 3.897 1.00 90.12 89 LEU A CA 1
ATOM 724 C C . LEU A 1 89 ? 1.805 -8.059 2.869 1.00 90.12 89 LEU A C 1
ATOM 726 O O . LEU A 1 89 ? 2.642 -7.959 1.974 1.00 90.12 89 LEU A O 1
ATOM 730 N N . GLY A 1 90 ? 0.983 -9.106 2.960 1.00 90.50 90 GLY A N 1
ATOM 731 C CA . GLY A 1 90 ? 0.979 -10.214 2.007 1.00 90.50 90 GLY A CA 1
ATOM 732 C C . GLY A 1 90 ? 0.675 -9.751 0.582 1.00 90.50 90 GLY A C 1
ATOM 733 O O . GLY A 1 90 ? 1.345 -10.169 -0.358 1.00 90.50 90 GLY A O 1
ATOM 734 N N . ILE A 1 91 ? -0.270 -8.824 0.412 1.00 89.50 91 ILE A N 1
ATOM 735 C CA . ILE A 1 91 ? -0.579 -8.228 -0.897 1.00 89.50 91 ILE A CA 1
ATOM 736 C C . ILE A 1 91 ? 0.597 -7.412 -1.421 1.00 89.50 91 ILE A C 1
ATOM 738 O O . ILE A 1 91 ? 0.932 -7.540 -2.596 1.00 89.50 91 ILE A O 1
ATOM 742 N N . GLN A 1 92 ? 1.251 -6.615 -0.569 1.00 88.69 92 GLN A N 1
ATOM 743 C CA . GLN A 1 92 ? 2.454 -5.884 -0.975 1.00 88.69 92 GLN A CA 1
ATOM 744 C C . GLN A 1 92 ? 3.547 -6.844 -1.443 1.00 88.69 92 GLN A C 1
ATOM 746 O O . GLN A 1 92 ? 4.163 -6.599 -2.474 1.00 88.69 92 GLN A O 1
ATOM 751 N N . PHE A 1 93 ? 3.738 -7.967 -0.749 1.00 90.44 93 PHE A N 1
ATOM 752 C CA . PHE A 1 93 ? 4.706 -8.984 -1.150 1.00 90.44 93 PHE A CA 1
ATOM 753 C C . PHE A 1 93 ? 4.362 -9.614 -2.505 1.00 90.44 93 PHE A C 1
ATOM 755 O O . PHE A 1 93 ? 5.237 -9.744 -3.357 1.00 90.44 93 PHE A O 1
ATOM 762 N N . VAL A 1 94 ? 3.091 -9.953 -2.744 1.00 91.94 94 VAL A N 1
ATOM 763 C CA . VAL A 1 94 ? 2.636 -10.517 -4.027 1.00 91.94 94 VAL A CA 1
ATOM 764 C C . VAL A 1 94 ? 2.791 -9.510 -5.168 1.00 91.94 94 VAL A C 1
ATOM 766 O O . VAL A 1 94 ? 3.325 -9.860 -6.221 1.00 91.94 94 VAL A O 1
ATOM 769 N N . LEU A 1 95 ? 2.358 -8.260 -4.975 1.00 89.88 95 LEU A N 1
ATOM 770 C CA . LEU A 1 95 ? 2.471 -7.207 -5.988 1.00 89.88 95 LEU A CA 1
ATOM 771 C C . LEU A 1 95 ? 3.933 -6.889 -6.297 1.00 89.88 95 LEU A C 1
ATOM 773 O O . LEU A 1 95 ? 4.315 -6.808 -7.464 1.00 89.88 95 LEU A O 1
ATOM 777 N N . TYR A 1 96 ? 4.754 -6.756 -5.256 1.00 89.00 96 TYR A N 1
ATOM 778 C CA . TYR A 1 96 ? 6.170 -6.464 -5.399 1.00 89.00 96 TYR A CA 1
ATOM 779 C C . TYR A 1 96 ? 6.932 -7.613 -6.054 1.00 89.00 96 TYR A C 1
ATOM 781 O O . TYR A 1 96 ? 7.677 -7.388 -7.004 1.00 89.00 96 TYR A O 1
ATOM 789 N N . GLY A 1 97 ? 6.697 -8.845 -5.597 1.00 90.25 97 GLY A N 1
ATOM 790 C CA . GLY A 1 97 ? 7.273 -10.043 -6.197 1.00 90.25 97 GLY A CA 1
ATOM 791 C C . GLY A 1 97 ? 6.913 -10.150 -7.676 1.00 90.25 97 GLY A C 1
ATOM 792 O O . GLY A 1 97 ? 7.795 -10.355 -8.501 1.00 90.25 97 GLY A O 1
ATOM 793 N N . SER A 1 98 ? 5.648 -9.897 -8.026 1.00 91.50 98 SER A N 1
ATOM 794 C CA . SER A 1 98 ? 5.193 -9.907 -9.422 1.00 91.50 98 SER A CA 1
ATOM 795 C C . SER A 1 98 ? 5.896 -8.842 -10.268 1.00 91.50 98 SER A C 1
ATOM 797 O O . SER A 1 98 ? 6.358 -9.147 -11.365 1.00 91.50 98 SER A O 1
ATOM 799 N N . LEU A 1 99 ? 6.022 -7.606 -9.767 1.00 89.88 99 LEU A N 1
ATOM 800 C CA . LEU A 1 99 ? 6.761 -6.548 -10.465 1.00 89.88 99 LEU A CA 1
ATOM 801 C C . LEU A 1 99 ? 8.226 -6.935 -10.653 1.00 89.88 99 LEU A C 1
ATOM 803 O O . LEU A 1 99 ? 8.764 -6.784 -11.747 1.00 89.88 99 LEU A O 1
A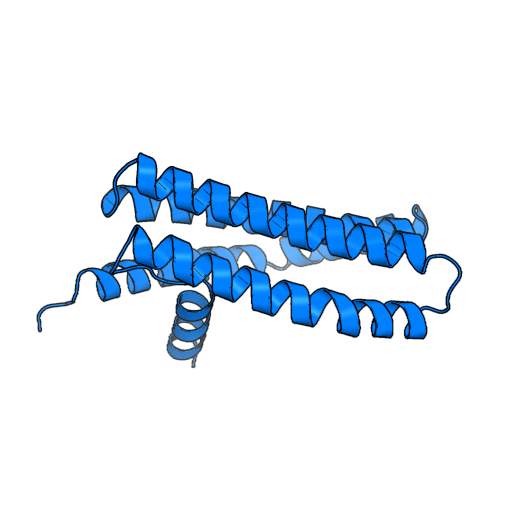TOM 807 N N . TYR A 1 100 ? 8.864 -7.434 -9.599 1.00 87.94 100 TYR A N 1
ATOM 808 C CA . TYR A 1 100 ? 10.259 -7.841 -9.636 1.00 87.94 100 TYR A CA 1
ATOM 809 C C . TYR A 1 100 ? 10.493 -8.947 -10.673 1.00 87.94 100 TYR A C 1
ATOM 811 O O . TYR A 1 100 ? 11.405 -8.828 -11.489 1.00 87.94 100 TYR A O 1
ATOM 819 N N . THR A 1 101 ? 9.629 -9.967 -10.713 1.00 90.31 101 THR A N 1
ATOM 820 C CA . THR A 1 101 ? 9.649 -11.007 -11.752 1.00 90.31 101 THR A CA 1
ATOM 821 C C . THR A 1 101 ? 9.509 -10.391 -13.142 1.00 90.31 101 THR A C 1
ATOM 823 O O . THR A 1 101 ? 10.337 -10.669 -14.002 1.00 90.31 101 THR A O 1
ATOM 826 N N . VAL A 1 102 ? 8.533 -9.503 -13.369 1.00 90.19 102 VAL A N 1
ATOM 827 C CA . VAL A 1 102 ? 8.366 -8.843 -14.677 1.00 90.19 102 VAL A CA 1
ATOM 828 C C . VAL A 1 102 ? 9.632 -8.092 -15.083 1.00 90.19 102 VAL A C 1
ATOM 830 O O . VAL A 1 102 ? 10.091 -8.240 -16.212 1.00 90.19 102 VAL A O 1
ATOM 833 N N . ILE A 1 103 ? 10.225 -7.317 -14.175 1.00 86.62 103 ILE A N 1
ATOM 834 C CA . ILE A 1 103 ? 11.449 -6.551 -14.442 1.00 86.62 103 ILE A CA 1
ATOM 835 C C . ILE A 1 103 ? 12.620 -7.481 -14.781 1.00 86.62 103 ILE A C 1
ATOM 837 O O . ILE A 1 103 ? 13.360 -7.201 -15.722 1.00 86.62 103 ILE A O 1
ATOM 841 N N . LEU A 1 104 ? 12.794 -8.585 -14.048 1.00 86.75 104 LEU A N 1
ATOM 842 C CA . LEU A 1 104 ? 13.866 -9.547 -14.309 1.00 86.75 104 LEU A CA 1
ATOM 843 C C . LEU A 1 104 ? 13.711 -10.236 -15.667 1.00 86.75 104 LEU A C 1
ATOM 845 O O . LEU A 1 104 ? 14.676 -10.288 -16.430 1.00 86.75 104 LEU A O 1
ATOM 849 N N . GLU A 1 105 ? 12.508 -10.720 -15.977 1.00 89.38 105 GLU A N 1
ATOM 850 C CA . GLU A 1 105 ? 12.208 -11.443 -17.220 1.00 89.38 105 GLU A CA 1
ATOM 851 C C . GLU A 1 105 ? 12.251 -10.529 -18.453 1.00 89.38 105 GLU A C 1
ATOM 853 O O . GLU A 1 105 ? 12.467 -10.978 -19.577 1.00 89.38 105 GLU A O 1
ATOM 858 N N . THR A 1 106 ? 12.073 -9.219 -18.259 1.00 87.06 106 THR A N 1
ATOM 859 C CA . THR A 1 106 ? 12.036 -8.236 -19.352 1.00 87.06 106 THR A CA 1
ATOM 860 C C . THR A 1 106 ? 13.251 -7.307 -19.390 1.00 87.06 106 THR A C 1
ATOM 862 O O . THR A 1 106 ? 13.281 -6.386 -20.203 1.00 87.06 106 THR A O 1
ATOM 865 N N . LYS A 1 107 ? 14.291 -7.561 -18.581 1.00 82.38 107 LYS A N 1
ATOM 866 C CA . LYS A 1 107 ? 15.455 -6.666 -18.406 1.00 82.38 107 LYS A CA 1
ATOM 867 C C . LYS A 1 107 ? 16.230 -6.335 -19.691 1.00 82.38 107 LYS A C 1
ATOM 869 O O . LYS A 1 107 ? 16.895 -5.308 -19.745 1.00 82.38 107 LYS A O 1
ATOM 874 N N . GLU A 1 108 ? 16.173 -7.205 -20.701 1.00 86.25 108 GLU A N 1
ATOM 875 C CA . GLU A 1 108 ? 16.852 -7.025 -21.998 1.00 86.25 108 GLU A CA 1
ATOM 876 C C . GLU A 1 108 ? 15.939 -6.387 -23.059 1.00 86.25 108 GLU A C 1
ATOM 878 O O . GLU A 1 108 ? 16.349 -6.142 -24.194 1.00 86.25 108 GLU A O 1
ATOM 883 N N . MET A 1 109 ? 14.677 -6.123 -22.713 1.00 87.44 109 MET A N 1
ATOM 884 C CA . MET A 1 109 ? 13.701 -5.525 -23.613 1.00 87.44 109 MET A CA 1
ATOM 885 C C . MET A 1 109 ? 13.760 -3.995 -23.573 1.00 87.44 109 MET A C 1
ATOM 887 O O . MET A 1 109 ? 14.250 -3.377 -22.631 1.00 87.44 109 MET A O 1
ATOM 891 N N . SER A 1 110 ? 13.200 -3.355 -24.603 1.00 86.12 110 SER A N 1
ATOM 892 C CA . SER A 1 110 ? 13.011 -1.905 -24.587 1.00 86.12 110 SER A CA 1
ATOM 893 C C . SER A 1 110 ? 11.998 -1.487 -23.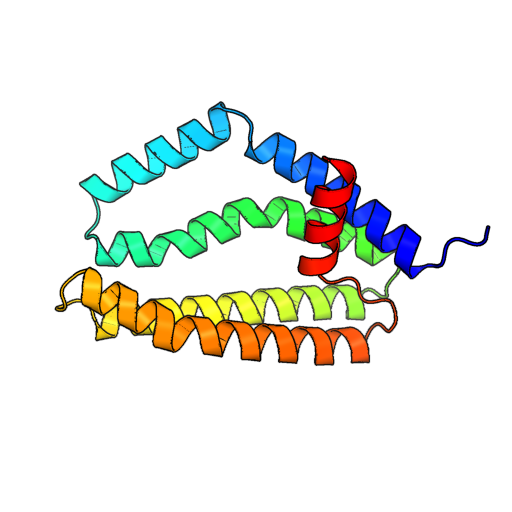518 1.00 86.12 110 SER A C 1
ATOM 895 O O . SER A 1 110 ? 11.055 -2.221 -23.215 1.00 86.12 110 SER A O 1
ATOM 897 N N . ILE A 1 111 ? 12.136 -0.262 -23.006 1.00 80.50 111 ILE A N 1
ATOM 898 C CA . ILE A 1 111 ? 11.283 0.283 -21.936 1.00 80.50 111 ILE A CA 1
ATOM 899 C C . ILE A 1 111 ? 9.778 0.185 -22.248 1.00 80.50 111 ILE A C 1
ATOM 901 O O . ILE A 1 111 ? 8.980 -0.128 -21.370 1.00 80.50 111 ILE A O 1
ATOM 905 N N . TRP A 1 112 ? 9.387 0.360 -23.515 1.00 85.00 112 TRP A N 1
ATOM 906 C CA . TRP A 1 112 ? 7.995 0.233 -23.956 1.00 85.00 112 TRP A CA 1
ATOM 907 C C . TRP A 1 112 ? 7.455 -1.195 -23.834 1.00 85.00 112 TRP A C 1
ATOM 909 O O . TRP A 1 112 ? 6.295 -1.388 -23.478 1.00 85.00 112 TRP A O 1
ATOM 919 N N . LYS A 1 113 ? 8.294 -2.204 -24.092 1.00 87.31 113 LYS A N 1
ATOM 920 C CA . LYS A 1 113 ? 7.921 -3.614 -23.920 1.00 87.31 113 LYS A CA 1
ATOM 921 C C . LYS A 1 113 ? 7.823 -3.974 -22.440 1.00 87.31 113 LYS A C 1
ATOM 923 O O . LYS A 1 113 ? 6.873 -4.648 -22.059 1.00 87.31 113 LYS A O 1
ATOM 928 N N . ILE A 1 114 ? 8.745 -3.476 -21.613 1.00 84.69 114 ILE A N 1
ATOM 929 C CA . ILE A 1 114 ? 8.681 -3.623 -20.151 1.00 84.69 114 ILE A CA 1
ATOM 930 C C . ILE A 1 114 ? 7.369 -3.021 -19.628 1.00 84.69 114 ILE A C 1
ATOM 932 O O . ILE A 1 114 ? 6.635 -3.683 -18.900 1.00 84.69 114 ILE A O 1
ATOM 936 N N . ALA A 1 115 ? 7.016 -1.805 -20.062 1.00 85.00 115 ALA A N 1
ATOM 937 C CA . ALA A 1 115 ? 5.764 -1.146 -19.688 1.00 85.00 115 ALA A CA 1
ATOM 938 C C . ALA A 1 115 ? 4.518 -1.949 -20.089 1.00 85.00 115 ALA A C 1
ATOM 940 O O . ALA A 1 115 ? 3.595 -2.099 -19.287 1.00 85.00 115 ALA A O 1
ATOM 941 N N . LEU A 1 116 ? 4.507 -2.516 -21.297 1.00 91.31 116 LEU A N 1
ATOM 942 C CA . LEU A 1 116 ? 3.416 -3.376 -21.751 1.00 91.31 116 LEU A CA 1
ATOM 943 C C . LEU A 1 116 ? 3.281 -4.635 -20.880 1.00 91.31 116 LEU A C 1
ATOM 945 O O . LEU A 1 116 ? 2.176 -4.971 -20.461 1.00 91.31 116 LEU A O 1
ATOM 949 N N . TRP A 1 117 ? 4.391 -5.304 -20.564 1.00 90.81 117 TRP A N 1
ATOM 950 C CA . TRP A 1 117 ? 4.387 -6.479 -19.689 1.00 90.81 117 TRP A CA 1
ATOM 951 C C . TRP A 1 117 ? 3.952 -6.150 -18.262 1.00 90.81 117 TRP A C 1
ATOM 953 O O . TRP A 1 117 ? 3.176 -6.902 -17.674 1.00 90.81 117 TRP A O 1
ATOM 963 N N . MET A 1 118 ? 4.381 -5.003 -17.727 1.00 88.31 118 MET A N 1
ATOM 964 C CA . MET A 1 118 ? 3.898 -4.506 -16.439 1.00 88.31 118 MET A CA 1
ATOM 965 C C . MET A 1 118 ? 2.377 -4.347 -16.451 1.00 88.31 118 MET A C 1
ATOM 967 O O . MET A 1 118 ? 1.721 -4.804 -15.523 1.00 88.31 118 MET A O 1
ATOM 971 N N . LEU A 1 119 ? 1.794 -3.773 -17.506 1.00 90.19 119 LEU A N 1
ATOM 972 C CA . LEU A 1 119 ? 0.338 -3.648 -17.612 1.00 90.19 119 LEU A CA 1
ATOM 973 C C . LEU A 1 119 ? -0.356 -5.013 -17.685 1.00 90.19 119 LEU A C 1
ATOM 975 O O . LEU A 1 119 ? -1.299 -5.258 -16.937 1.00 90.19 119 LEU A O 1
ATOM 979 N N . ILE A 1 120 ? 0.124 -5.912 -18.546 1.00 94.38 120 ILE A N 1
ATOM 980 C CA . ILE A 1 120 ? -0.491 -7.230 -18.768 1.00 94.38 120 ILE A CA 1
ATOM 981 C C . ILE A 1 120 ? -0.462 -8.093 -17.503 1.00 94.38 120 ILE A C 1
ATOM 983 O O . ILE A 1 120 ? -1.412 -8.828 -17.254 1.00 94.38 120 ILE A O 1
ATOM 987 N N . VAL A 1 121 ? 0.601 -8.012 -16.700 1.00 92.81 121 VAL A N 1
ATOM 988 C CA . VAL A 1 121 ? 0.761 -8.851 -15.504 1.00 92.81 121 VAL A CA 1
ATOM 989 C C . VAL A 1 121 ? 0.212 -8.166 -14.257 1.00 92.81 121 VAL A C 1
ATOM 991 O O . VAL A 1 121 ? -0.586 -8.751 -13.525 1.00 92.81 121 VAL A O 1
ATOM 994 N N . LEU A 1 122 ? 0.611 -6.921 -13.993 1.00 90.44 122 LEU A N 1
ATOM 995 C CA . LEU A 1 122 ? 0.317 -6.275 -12.713 1.00 90.44 122 LEU A CA 1
ATOM 996 C C . LEU A 1 122 ? -1.138 -5.851 -12.596 1.00 90.44 122 LEU A C 1
ATOM 998 O O . LEU A 1 122 ? -1.675 -5.899 -11.493 1.00 90.44 122 LEU A O 1
ATOM 1002 N N . VAL A 1 123 ? -1.797 -5.476 -13.699 1.00 91.12 123 VAL A N 1
ATOM 1003 C CA . VAL A 1 123 ? -3.209 -5.079 -13.644 1.00 91.12 123 VAL A CA 1
ATOM 1004 C C . VAL A 1 123 ? -4.086 -6.261 -13.208 1.00 91.12 123 VAL A C 1
ATOM 1006 O O . VAL A 1 123 ? -4.785 -6.118 -12.201 1.00 91.12 123 VAL A O 1
ATOM 1009 N N . PRO A 1 124 ? -4.035 -7.450 -13.845 1.00 93.19 124 PRO A N 1
ATOM 1010 C CA . PRO A 1 124 ? -4.787 -8.608 -13.362 1.00 93.19 124 PRO A CA 1
ATOM 1011 C C . PRO A 1 124 ? -4.421 -9.019 -11.935 1.00 93.19 124 PRO A C 1
ATOM 1013 O O . PRO A 1 124 ? -5.319 -9.258 -11.126 1.00 93.19 124 PRO A O 1
ATOM 1016 N N . VAL A 1 125 ? -3.126 -9.054 -11.593 1.00 93.31 125 VAL A N 1
ATOM 1017 C CA . VAL A 1 125 ? -2.674 -9.400 -10.235 1.00 93.31 125 VAL A CA 1
ATOM 1018 C C . VAL A 1 125 ? -3.253 -8.427 -9.209 1.00 93.31 125 VAL A C 1
ATOM 1020 O O . VAL A 1 125 ? -3.750 -8.858 -8.169 1.00 93.31 125 VAL A O 1
ATOM 1023 N N . TYR A 1 126 ? -3.265 -7.127 -9.503 1.00 90.12 126 TYR A N 1
ATOM 1024 C CA . TYR A 1 126 ? -3.869 -6.114 -8.643 1.00 90.12 126 TYR A CA 1
ATOM 1025 C C . TYR A 1 126 ? -5.371 -6.339 -8.438 1.00 90.12 126 TYR A C 1
ATOM 1027 O O . TYR A 1 126 ? -5.849 -6.301 -7.306 1.00 90.12 126 TYR A O 1
ATOM 1035 N N . TYR A 1 127 ? -6.126 -6.625 -9.501 1.00 91.44 127 TYR A N 1
ATOM 1036 C CA . TYR A 1 127 ? -7.562 -6.885 -9.371 1.00 91.44 127 TYR A CA 1
ATOM 1037 C C . TYR A 1 127 ? -7.859 -8.147 -8.554 1.00 91.44 127 TYR A C 1
ATOM 1039 O O . TYR A 1 127 ? -8.743 -8.127 -7.696 1.00 91.44 127 TYR A O 1
ATOM 1047 N N . VAL A 1 128 ? -7.114 -9.231 -8.786 1.00 92.81 128 VAL A N 1
ATOM 1048 C CA . VAL A 1 128 ? -7.297 -10.496 -8.060 1.00 92.81 128 VAL A CA 1
ATOM 1049 C C . VAL A 1 128 ? -6.943 -10.331 -6.583 1.00 92.81 128 VAL A C 1
ATOM 1051 O O . VAL A 1 128 ? -7.703 -10.765 -5.717 1.00 92.81 128 VAL A O 1
ATOM 1054 N N . THR A 1 129 ? -5.823 -9.670 -6.284 1.00 91.12 129 THR A N 1
ATOM 1055 C CA . THR A 1 129 ? -5.389 -9.416 -4.903 1.00 91.12 129 THR A CA 1
ATOM 1056 C C . THR A 1 129 ? -6.349 -8.480 -4.162 1.00 91.12 129 THR A C 1
ATOM 1058 O O . THR A 1 129 ? -6.727 -8.796 -3.036 1.00 91.12 129 THR A O 1
ATOM 1061 N N . ASP A 1 130 ? -6.830 -7.396 -4.786 1.00 89.12 130 ASP A N 1
ATOM 1062 C CA . ASP A 1 130 ? -7.838 -6.490 -4.200 1.00 89.12 130 ASP A CA 1
ATOM 1063 C C . ASP A 1 130 ? -9.162 -7.214 -3.914 1.00 89.12 130 ASP A C 1
ATOM 1065 O O . ASP A 1 130 ? -9.764 -7.036 -2.852 1.00 89.12 130 ASP A O 1
ATOM 1069 N N . TRP A 1 131 ? -9.615 -8.060 -4.843 1.00 91.12 131 TRP A N 1
ATOM 1070 C CA . TRP A 1 131 ? -10.833 -8.844 -4.658 1.00 91.12 131 TRP A CA 1
ATOM 1071 C C . TRP A 1 131 ? -10.698 -9.849 -3.510 1.00 91.12 131 TRP A C 1
ATOM 1073 O O . TRP A 1 131 ? -11.559 -9.888 -2.626 1.00 91.12 131 TRP A O 1
ATOM 1083 N N . LEU A 1 132 ? -9.606 -10.622 -3.482 1.00 89.94 132 LEU A N 1
ATOM 1084 C CA . LEU A 1 132 ? -9.325 -11.577 -2.406 1.00 89.94 132 LEU A CA 1
ATOM 1085 C C . LEU A 1 132 ? -9.234 -10.874 -1.052 1.00 89.94 132 LEU A C 1
ATOM 1087 O O . LEU A 1 132 ? -9.838 -11.331 -0.083 1.00 89.94 132 LEU A O 1
ATOM 1091 N N . PHE A 1 133 ? -8.542 -9.737 -0.998 1.00 88.31 133 PHE A N 1
ATOM 1092 C CA . PHE A 1 133 ? -8.407 -8.940 0.213 1.00 88.31 133 PHE A CA 1
ATOM 1093 C C . PHE A 1 133 ? -9.755 -8.518 0.774 1.00 88.31 133 PHE A C 1
ATOM 1095 O O . PHE A 1 133 ? -10.057 -8.802 1.929 1.00 88.31 133 PHE A O 1
ATOM 1102 N N . LYS A 1 134 ? -10.593 -7.884 -0.052 1.00 89.44 134 LYS A N 1
ATOM 1103 C CA . LYS A 1 134 ? -11.924 -7.427 0.361 1.00 89.44 134 LYS A CA 1
ATOM 1104 C C . LYS A 1 134 ? -12.796 -8.586 0.811 1.00 89.44 134 LYS A C 1
ATOM 1106 O O . LYS A 1 134 ? -13.523 -8.447 1.789 1.00 89.44 134 LYS A O 1
ATOM 1111 N N . LYS A 1 135 ? -12.721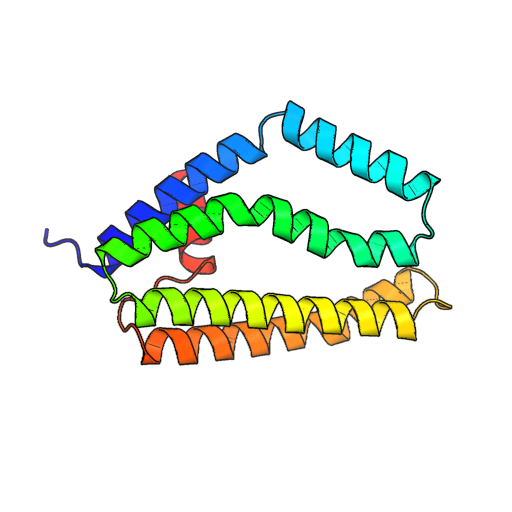 -9.724 0.116 1.00 88.88 135 LYS A N 1
ATOM 1112 C CA . LYS A 1 135 ? -13.477 -10.926 0.467 1.00 88.88 135 LYS A CA 1
ATOM 1113 C C . LYS A 1 135 ? -13.073 -11.462 1.843 1.00 88.88 135 LYS A C 1
ATOM 1115 O O . LYS A 1 135 ? -13.945 -11.709 2.670 1.00 88.88 135 LYS A O 1
ATOM 1120 N N . ILE A 1 136 ? -11.773 -11.609 2.098 1.00 87.31 136 ILE A N 1
ATOM 1121 C CA . ILE A 1 136 ? -11.258 -12.126 3.374 1.00 87.31 136 ILE A CA 1
ATOM 1122 C C . ILE A 1 136 ? -11.505 -11.117 4.503 1.00 87.31 136 ILE A C 1
ATOM 1124 O O . ILE A 1 136 ? -11.996 -11.494 5.563 1.00 87.31 136 ILE A O 1
ATOM 1128 N N . ALA A 1 137 ? -11.229 -9.832 4.268 1.00 85.50 137 ALA A N 1
ATOM 1129 C CA . ALA A 1 137 ? -11.416 -8.781 5.262 1.00 85.50 137 ALA A CA 1
ATOM 1130 C C . ALA A 1 137 ? -12.887 -8.647 5.681 1.00 85.50 137 ALA A C 1
ATOM 1132 O O . ALA A 1 137 ? -13.167 -8.662 6.874 1.00 85.50 137 ALA A O 1
ATOM 1133 N N . ARG A 1 138 ? -13.834 -8.631 4.729 1.00 86.62 138 ARG A N 1
ATOM 1134 C CA . ARG A 1 138 ? -15.279 -8.576 5.031 1.00 86.62 138 ARG A CA 1
ATOM 1135 C C . ARG A 1 138 ? -15.803 -9.818 5.743 1.00 86.62 138 ARG A C 1
ATOM 1137 O O . ARG A 1 138 ? -16.741 -9.721 6.521 1.00 86.62 138 ARG A O 1
ATOM 1144 N N . SER A 1 139 ? -15.200 -10.981 5.492 1.00 85.56 139 SER A N 1
ATOM 1145 C CA . SER A 1 139 ? -15.551 -12.203 6.221 1.00 85.56 139 SER A CA 1
ATOM 1146 C C . SER A 1 139 ? -15.166 -12.127 7.699 1.00 85.56 139 SER A C 1
ATOM 1148 O O . SER A 1 139 ? -15.804 -12.786 8.514 1.00 85.56 139 SER A O 1
ATOM 1150 N N . GLY A 1 140 ? -14.110 -11.380 8.036 1.00 80.44 140 GLY A N 1
ATOM 1151 C CA . GLY A 1 140 ? -13.670 -11.171 9.415 1.00 80.44 140 GLY A CA 1
ATOM 1152 C C . GLY A 1 140 ? -14.241 -9.912 10.071 1.00 80.44 140 GLY A C 1
ATOM 1153 O O . GLY A 1 140 ? -14.248 -9.841 11.292 1.00 80.44 140 GLY A O 1
ATOM 1154 N N . ASP A 1 141 ? -14.694 -8.933 9.286 1.00 83.31 141 ASP A N 1
ATOM 1155 C CA . ASP A 1 141 ? -15.148 -7.607 9.717 1.00 83.31 141 ASP A CA 1
ATOM 1156 C C . ASP A 1 141 ? -16.278 -7.110 8.785 1.00 83.31 141 ASP A 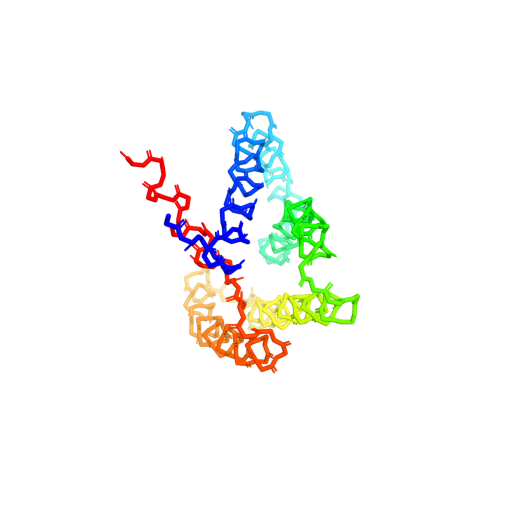C 1
ATOM 1158 O O . ASP A 1 141 ? -15.997 -6.600 7.697 1.00 83.31 141 ASP A O 1
ATOM 1162 N N . PRO A 1 142 ? -17.560 -7.268 9.166 1.00 81.81 142 PRO A N 1
ATOM 1163 C CA . PRO A 1 142 ? -18.699 -6.857 8.338 1.00 81.81 142 PRO A CA 1
ATOM 1164 C C . PRO A 1 142 ? -18.718 -5.354 8.017 1.00 81.81 142 PRO A C 1
ATOM 1166 O O . PRO A 1 142 ? -19.145 -4.966 6.931 1.00 81.81 142 PRO A O 1
ATOM 1169 N N . ASP A 1 143 ? -18.178 -4.529 8.920 1.00 85.12 143 ASP A N 1
ATOM 1170 C CA . ASP A 1 143 ? -18.064 -3.070 8.789 1.00 85.12 143 ASP A CA 1
ATOM 1171 C C . ASP A 1 143 ? -16.722 -2.643 8.172 1.00 85.12 143 ASP A C 1
ATOM 1173 O O . ASP A 1 143 ? -16.233 -1.526 8.378 1.00 85.12 143 ASP A O 1
ATOM 1177 N N . PHE A 1 144 ? -16.084 -3.544 7.422 1.00 84.81 144 PHE A N 1
ATOM 1178 C CA . PHE A 1 144 ? -14.805 -3.286 6.781 1.00 84.81 144 PHE A CA 1
ATOM 1179 C C . PHE A 1 144 ? -14.873 -2.074 5.842 1.00 84.81 144 PHE A C 1
ATOM 1181 O O . PHE A 1 144 ? -15.714 -1.996 4.939 1.00 84.81 144 PHE A O 1
ATOM 1188 N N . VAL A 1 145 ? -13.910 -1.170 6.025 1.00 84.81 145 VAL A N 1
ATOM 1189 C CA . VAL A 1 145 ? -13.705 0.020 5.198 1.00 84.81 145 VAL A CA 1
ATOM 1190 C C . VAL A 1 145 ? -12.421 -0.151 4.389 1.00 84.81 145 VAL A C 1
ATOM 1192 O O . VAL A 1 145 ? -11.320 -0.289 4.938 1.00 84.81 145 VAL A O 1
ATOM 1195 N N . SER A 1 146 ? -12.555 -0.149 3.062 1.00 85.44 146 SER A N 1
ATOM 1196 C CA . SER A 1 146 ? -11.414 -0.347 2.161 1.00 85.44 146 SER A CA 1
ATOM 1197 C C . SER A 1 146 ? -10.618 0.941 1.930 1.00 85.44 146 SER A C 1
ATOM 1199 O O . SER A 1 146 ? -11.166 2.036 1.986 1.00 85.44 146 SER A O 1
ATOM 1201 N N . ASP A 1 147 ? -9.330 0.826 1.588 1.00 84.31 147 ASP A N 1
ATOM 1202 C CA . ASP A 1 147 ? -8.502 2.001 1.251 1.00 84.31 147 ASP A CA 1
ATOM 1203 C C . ASP A 1 147 ? -9.072 2.803 0.070 1.00 84.31 147 ASP A C 1
ATOM 1205 O O . ASP A 1 147 ? -8.942 4.023 0.031 1.00 84.31 147 ASP A O 1
ATOM 1209 N N . LYS A 1 148 ? -9.755 2.128 -0.867 1.00 84.12 148 LYS A N 1
ATOM 1210 C CA . LYS A 1 148 ? -10.454 2.784 -1.982 1.00 84.12 148 LYS A CA 1
ATOM 1211 C C . LYS A 1 148 ? -11.631 3.634 -1.504 1.00 84.12 148 LYS A C 1
ATOM 1213 O O . LYS A 1 148 ? -11.843 4.706 -2.052 1.00 84.12 148 LYS A O 1
ATOM 1218 N N . GLU A 1 149 ? -12.370 3.167 -0.498 1.00 84.94 149 GLU A N 1
ATOM 1219 C CA . GLU A 1 149 ? -13.482 3.919 0.103 1.00 84.94 149 GLU A CA 1
ATOM 1220 C C . GLU A 1 149 ? -12.961 5.139 0.869 1.00 84.94 149 GLU A C 1
ATOM 1222 O O . GLU A 1 149 ? -13.496 6.228 0.705 1.00 84.94 149 GLU A O 1
ATOM 1227 N N . ILE A 1 150 ? -11.866 4.983 1.622 1.00 85.12 150 ILE A N 1
ATOM 1228 C CA . ILE A 1 150 ? -11.198 6.100 2.308 1.00 85.12 150 ILE A CA 1
ATOM 1229 C C . ILE A 1 150 ? -10.774 7.161 1.289 1.00 85.12 150 ILE A C 1
ATOM 1231 O O . ILE A 1 150 ? -11.082 8.333 1.466 1.00 85.12 150 ILE A O 1
ATOM 1235 N N . TYR A 1 151 ? -10.103 6.750 0.208 1.00 82.81 151 TYR A N 1
ATOM 1236 C CA . TYR A 1 151 ? -9.614 7.663 -0.826 1.00 82.81 151 TYR A CA 1
ATOM 1237 C C . TYR A 1 151 ? -10.740 8.359 -1.603 1.00 82.81 151 TYR A C 1
ATOM 1239 O O . TYR A 1 151 ? -10.627 9.546 -1.898 1.00 82.81 151 TYR A O 1
ATOM 1247 N N . ALA A 1 152 ? -11.823 7.645 -1.925 1.00 84.44 152 ALA A N 1
ATOM 1248 C CA . ALA A 1 152 ? -12.998 8.241 -2.557 1.00 84.44 152 ALA A CA 1
ATOM 1249 C C . ALA A 1 152 ? -13.632 9.310 -1.654 1.00 84.44 152 ALA A C 1
ATOM 1251 O O . ALA A 1 152 ? -13.889 10.415 -2.112 1.00 84.44 152 ALA A O 1
ATOM 1252 N N . ASN A 1 153 ? -13.771 9.015 -0.359 1.00 85.12 153 ASN A N 1
ATOM 1253 C CA . ASN A 1 153 ? -14.342 9.947 0.609 1.00 85.12 153 ASN A CA 1
ATOM 1254 C C . ASN A 1 153 ? -13.449 11.181 0.843 1.00 85.12 153 ASN A C 1
ATOM 1256 O O . ASN A 1 153 ? -13.951 12.276 1.037 1.00 85.12 153 ASN A O 1
ATOM 1260 N N . VAL A 1 154 ? -12.118 11.039 0.793 1.00 81.25 154 VAL A N 1
ATOM 1261 C CA . VAL A 1 154 ? -11.202 12.200 0.846 1.00 81.25 154 VAL A CA 1
ATOM 1262 C C . VAL A 1 154 ? -11.439 13.135 -0.339 1.00 81.25 154 VAL A C 1
ATOM 1264 O O . VAL A 1 154 ? -11.506 14.341 -0.144 1.00 81.25 154 VAL A O 1
ATOM 1267 N N . LYS A 1 155 ? -11.608 12.590 -1.552 1.00 76.19 155 LYS A N 1
ATOM 1268 C CA . LYS A 1 155 ? -11.889 13.404 -2.742 1.00 76.19 155 LYS A CA 1
ATOM 1269 C C . LYS A 1 155 ? -13.206 14.163 -2.635 1.00 76.19 155 LYS A C 1
ATOM 1271 O O . LYS A 1 155 ? -13.232 15.338 -2.957 1.00 76.19 155 LYS A O 1
ATOM 1276 N N . GLU A 1 156 ? -14.260 13.507 -2.157 1.00 73.81 156 GLU A N 1
ATOM 1277 C CA . GLU A 1 156 ? -15.566 14.149 -1.950 1.00 73.81 156 GLU A CA 1
ATOM 1278 C C . GLU A 1 156 ? -15.527 15.260 -0.890 1.00 73.81 156 GLU A C 1
ATOM 1280 O O . GLU A 1 156 ? -16.330 16.180 -0.949 1.00 73.81 156 GLU A O 1
ATOM 1285 N N . VAL A 1 157 ? -14.614 15.183 0.085 1.00 72.25 157 VAL A N 1
ATOM 1286 C CA . VAL A 1 157 ? -14.443 16.208 1.132 1.00 72.25 157 VAL A CA 1
ATOM 1287 C C . VAL A 1 157 ? -13.543 17.368 0.676 1.00 72.25 157 VAL A C 1
ATOM 1289 O O . VAL A 1 157 ? -13.627 18.459 1.237 1.00 72.25 157 VAL A O 1
ATOM 1292 N N . GLU A 1 158 ? -12.657 17.139 -0.298 1.00 64.12 158 GLU A N 1
ATOM 1293 C CA . GLU A 1 158 ? -11.761 18.161 -0.865 1.00 64.12 158 GLU A CA 1
ATOM 1294 C C . GLU A 1 158 ? -12.392 18.957 -2.034 1.00 64.12 158 GLU A C 1
ATOM 1296 O O . GLU A 1 158 ? -11.886 20.040 -2.341 1.00 64.12 158 GLU A O 1
ATOM 1301 N N . GLU A 1 159 ? -13.462 18.449 -2.668 1.00 54.62 159 GLU A N 1
ATOM 1302 C CA . GLU A 1 159 ? -14.284 19.129 -3.701 1.00 54.62 159 GLU A CA 1
ATOM 1303 C C . GLU A 1 159 ? -15.363 20.054 -3.106 1.00 54.62 159 GLU A C 1
ATOM 1305 O O . GLU A 1 159 ? -15.555 21.155 -3.678 1.00 54.62 159 GLU A O 1
#

Sequence (159 aa):
MEQTLREERLQALTVAYTEKNQLQNKSWVVAALMATAGTFTEIFSTTMYLSLLPLVYLVFDLPFRLEKRKILARYLSSDQVTNQSLLWLGIQFVLYGSLYTVILETKEMSIWKIALWMLIVLVPVYYVTDWLFKKIARSGDPDFVSDKEIYANVKEVEE

Radius of gyration: 18.06 Å; chains: 1; bounding box: 53×33×43 Å

Secondary structure (DSSP, 8-state):
----HHHHHHHHHHHHHHHHHHHHTSHHHHHHHHHHHHHHHHHS-HHHHHHHHHHHHHHHHHHHHHHHHHHHTTTS-HHHHHHHHHHHHHHHHHHHHHHHHHHHHTTTS-HHHHHHHHHHHHHHHHHHHHHHHHHHHHHH-TT---HHHHHHHHHHHH-

Foldseek 3Di:
DDDDPLNVLLVQLLVLVVVLVVVCPPPVNVVVVVVVLVVCPVVDDPLVSQLCVLVVVCVSCVVSLVVNLVSVVVPDPPVLSVVLSVLVVVLSCQLSVQLNVLSVVCVVPDPVVSVVSCCVGNVVSVVVSVVV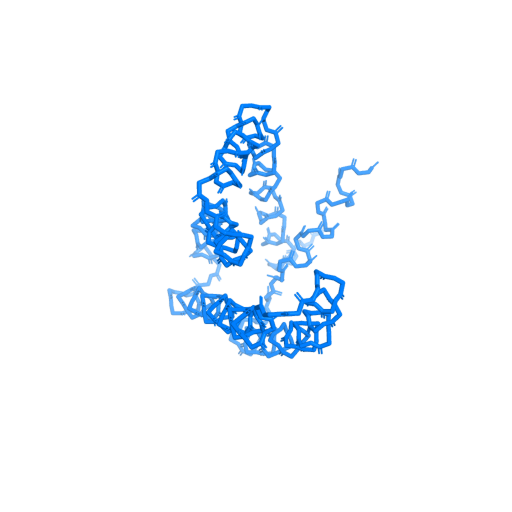SCVVSCVRPVSDDDPVNSVVVNVVVVD